Protein AF-A0ABD0QSK8-F1 (afdb_monomer_lite)

Structure (mmCIF, N/CA/C/O backbone):
data_AF-A0ABD0QSK8-F1
#
_entry.id   AF-A0ABD0QSK8-F1
#
loop_
_atom_site.group_PDB
_atom_site.id
_atom_site.type_symbol
_atom_site.label_atom_id
_atom_site.label_alt_id
_atom_site.label_comp_id
_atom_site.label_asym_id
_atom_site.label_entity_id
_atom_site.label_seq_id
_atom_site.pdbx_PDB_ins_code
_atom_site.Cartn_x
_atom_site.Cartn_y
_atom_site.Cartn_z
_atom_site.occupancy
_atom_site.B_iso_or_equiv
_atom_site.auth_seq_id
_atom_site.auth_comp_id
_atom_site.auth_asym_id
_atom_site.auth_atom_id
_atom_site.pdbx_PDB_model_num
ATOM 1 N N . THR A 1 1 ? 36.472 8.808 25.400 1.00 52.38 1 THR A N 1
ATOM 2 C CA . THR A 1 1 ? 36.033 7.713 24.511 1.00 52.38 1 THR A CA 1
ATOM 3 C C . THR A 1 1 ? 34.598 7.371 24.855 1.00 52.38 1 THR A C 1
ATOM 5 O O . THR A 1 1 ? 34.298 7.297 26.043 1.00 52.38 1 THR A O 1
ATOM 8 N N . PRO A 1 2 ? 33.684 7.269 23.878 1.00 62.75 2 PRO A N 1
ATOM 9 C CA . PRO A 1 2 ? 32.299 6.914 24.167 1.00 62.75 2 PRO A CA 1
ATOM 10 C C . PRO A 1 2 ? 32.248 5.482 24.709 1.00 62.75 2 PRO A C 1
ATOM 12 O O . PRO A 1 2 ? 32.947 4.598 24.215 1.00 62.75 2 PRO A O 1
ATOM 15 N N . LYS A 1 3 ? 31.471 5.279 25.774 1.00 71.50 3 LYS A N 1
ATOM 16 C CA . LYS A 1 3 ? 31.311 3.978 26.425 1.00 71.50 3 LYS A CA 1
ATOM 17 C C . LYS A 1 3 ? 30.288 3.162 25.619 1.00 71.50 3 LYS A C 1
ATOM 19 O O . LYS A 1 3 ? 29.237 3.724 25.305 1.00 71.50 3 LYS A O 1
ATOM 24 N N . PRO A 1 4 ? 30.579 1.901 25.253 1.00 72.69 4 PRO A N 1
ATOM 25 C CA . PRO A 1 4 ? 29.616 1.080 24.533 1.00 72.69 4 PRO A CA 1
ATOM 26 C C . PRO A 1 4 ? 28.378 0.839 25.413 1.00 72.69 4 PRO A C 1
ATOM 28 O O . PRO A 1 4 ? 28.508 0.800 26.644 1.00 72.69 4 PRO A O 1
ATOM 31 N N . PRO A 1 5 ? 27.184 0.733 24.808 1.00 71.56 5 PRO A N 1
ATOM 32 C CA . PRO A 1 5 ? 25.978 0.371 25.538 1.00 71.56 5 PRO A CA 1
ATOM 33 C C . PRO A 1 5 ? 26.169 -0.988 26.227 1.00 71.56 5 PRO A C 1
ATOM 35 O O . PRO A 1 5 ? 26.850 -1.870 25.711 1.00 71.56 5 PRO A O 1
ATOM 38 N N . THR A 1 6 ? 25.631 -1.110 27.439 1.00 72.62 6 THR A N 1
ATOM 39 C CA . THR A 1 6 ? 25.723 -2.315 28.269 1.00 72.62 6 THR A CA 1
ATOM 40 C C . THR A 1 6 ? 24.991 -3.476 27.593 1.00 72.62 6 THR A C 1
ATOM 42 O O . THR A 1 6 ? 23.865 -3.301 27.147 1.00 72.62 6 THR A O 1
ATOM 45 N N . GLU A 1 7 ? 25.638 -4.644 27.553 1.00 65.88 7 GLU A N 1
ATOM 46 C CA . GLU A 1 7 ? 25.259 -5.865 26.815 1.00 65.88 7 GLU A CA 1
ATOM 47 C C . GLU A 1 7 ? 23.855 -6.439 27.126 1.00 65.88 7 GLU A C 1
ATOM 49 O O . GLU A 1 7 ? 23.401 -7.335 26.422 1.00 65.88 7 GLU A O 1
ATOM 54 N N . ASP A 1 8 ? 23.127 -5.921 28.120 1.00 64.12 8 ASP A N 1
ATOM 55 C CA . ASP A 1 8 ? 21.748 -6.333 28.419 1.00 64.12 8 ASP A CA 1
ATOM 56 C C . ASP A 1 8 ? 20.742 -5.585 27.535 1.00 64.12 8 ASP A C 1
ATOM 58 O O . ASP A 1 8 ? 19.947 -4.744 27.970 1.00 64.12 8 ASP A O 1
ATOM 62 N N . HIS A 1 9 ? 20.769 -5.905 26.244 1.00 62.75 9 HIS A N 1
ATOM 63 C CA . HIS A 1 9 ? 19.672 -5.573 25.351 1.00 62.75 9 HIS A CA 1
ATOM 64 C C . HIS A 1 9 ? 18.501 -6.500 25.688 1.00 62.75 9 HIS A C 1
ATOM 66 O O . HIS A 1 9 ? 18.527 -7.684 25.360 1.00 62.75 9 HIS A O 1
ATOM 72 N N . PHE A 1 10 ? 17.457 -5.973 26.334 1.00 63.22 10 PHE A N 1
ATOM 73 C CA . PHE A 1 10 ? 16.183 -6.681 26.461 1.00 63.22 10 PHE A CA 1
ATOM 74 C C . PHE A 1 10 ? 15.566 -6.803 25.061 1.00 63.22 10 PHE A C 1
ATOM 76 O O . PHE A 1 10 ? 14.818 -5.937 24.605 1.00 63.22 10 PHE A O 1
ATOM 83 N N . VAL A 1 11 ? 15.953 -7.851 24.336 1.00 63.75 11 VAL A N 1
ATOM 84 C CA . VAL A 1 11 ? 15.354 -8.214 23.057 1.00 63.75 11 VAL A CA 1
ATOM 85 C C . VAL A 1 11 ? 14.006 -8.831 23.394 1.00 63.75 11 VAL A C 1
ATOM 87 O O . VAL A 1 11 ? 13.924 -9.999 23.766 1.00 63.75 11 VAL A O 1
ATOM 90 N N . MET A 1 12 ? 12.945 -8.025 23.321 1.00 67.56 12 MET A N 1
ATOM 91 C CA . MET A 1 12 ? 11.592 -8.564 23.320 1.00 67.56 12 MET A CA 1
ATOM 92 C C . MET A 1 12 ? 11.510 -9.533 22.133 1.00 67.56 12 MET A C 1
ATOM 94 O O . MET A 1 12 ? 11.806 -9.109 21.011 1.00 67.56 12 MET A O 1
ATOM 98 N N . PRO A 1 13 ? 11.211 -10.824 22.361 1.00 63.00 13 PRO A N 1
ATOM 99 C CA . PRO A 1 13 ? 11.082 -11.764 21.265 1.00 63.00 13 PRO A CA 1
ATOM 100 C C . PRO A 1 13 ? 9.968 -11.249 20.360 1.00 63.00 13 PRO A C 1
ATOM 102 O O . PRO A 1 13 ? 8.871 -10.946 20.831 1.00 63.00 13 PRO A O 1
ATOM 105 N N . ASP A 1 14 ? 10.287 -11.077 19.081 1.00 63.06 14 ASP A N 1
ATOM 106 C CA . ASP A 1 14 ? 9.284 -10.761 18.074 1.00 63.06 14 ASP A CA 1
ATOM 107 C C . ASP A 1 14 ? 8.225 -11.877 18.122 1.00 63.06 14 ASP A C 1
ATOM 109 O O . ASP A 1 14 ? 8.575 -13.058 18.137 1.00 63.06 14 ASP A O 1
ATOM 113 N N . GLU A 1 15 ? 6.938 -11.530 18.213 1.00 64.31 15 GLU A N 1
ATOM 114 C CA . GLU A 1 15 ? 5.842 -12.515 18.320 1.00 64.31 15 GLU A CA 1
ATOM 115 C C . GLU A 1 15 ? 5.687 -13.351 17.036 1.00 64.31 15 GLU A C 1
ATOM 117 O O . GLU A 1 15 ? 4.925 -14.320 16.989 1.00 64.31 15 GLU A O 1
ATOM 122 N N . PHE A 1 16 ? 6.414 -12.980 15.984 1.00 62.25 16 PHE A N 1
ATOM 123 C CA . PHE A 1 16 ? 6.455 -13.671 14.712 1.00 62.25 16 PHE A CA 1
ATOM 124 C C . PHE A 1 16 ? 7.695 -14.566 14.648 1.00 62.25 16 PHE A C 1
ATOM 126 O O . PHE A 1 16 ? 8.829 -14.089 14.686 1.00 62.25 16 PHE A O 1
ATOM 133 N N . GLU A 1 17 ? 7.469 -15.876 14.508 1.00 64.12 17 GLU A N 1
ATOM 134 C CA . GLU A 1 17 ? 8.504 -16.859 14.170 1.00 64.12 17 GLU A CA 1
ATOM 135 C C . GLU A 1 17 ? 9.400 -16.300 13.057 1.00 64.12 17 GLU A C 1
ATOM 137 O O . GLU A 1 17 ? 8.908 -15.927 11.985 1.00 64.12 17 GLU A O 1
ATOM 142 N N . GLN A 1 18 ? 10.716 -16.247 13.299 1.00 61.06 18 GLN A N 1
ATOM 143 C CA . GLN A 1 18 ? 11.703 -15.890 12.283 1.00 61.06 18 GLN A CA 1
ATOM 144 C C . GLN A 1 18 ? 11.737 -17.001 11.231 1.00 61.06 18 GLN A C 1
ATOM 146 O O . GLN A 1 18 ? 12.623 -17.856 11.219 1.00 61.06 18 GLN A O 1
ATOM 151 N N . GLN A 1 19 ? 10.753 -17.001 10.329 1.00 63.19 19 GLN A N 1
ATOM 152 C CA . GLN A 1 19 ? 10.779 -17.834 9.141 1.00 63.19 19 GLN A CA 1
ATOM 153 C C . GLN A 1 19 ? 12.107 -17.563 8.446 1.00 63.19 19 GLN A C 1
ATOM 155 O O . GLN A 1 19 ? 12.434 -16.410 8.153 1.00 63.19 19 GLN A O 1
ATOM 160 N N . SER A 1 20 ? 12.894 -18.621 8.234 1.00 62.38 20 SER A N 1
ATOM 161 C CA . SER A 1 20 ? 14.194 -18.545 7.577 1.00 62.38 20 SER A CA 1
ATOM 162 C C . SER A 1 20 ? 14.028 -17.788 6.264 1.00 62.38 20 SER A C 1
ATOM 164 O O . SER A 1 20 ? 13.509 -18.326 5.283 1.00 62.38 20 SER A O 1
ATOM 166 N N . ARG A 1 21 ? 14.411 -16.509 6.256 1.00 64.31 21 ARG A N 1
ATOM 167 C CA . ARG A 1 21 ? 14.281 -15.669 5.074 1.00 64.31 21 ARG A CA 1
ATOM 168 C C . ARG A 1 21 ? 15.178 -16.281 4.012 1.00 64.31 21 ARG A C 1
ATOM 170 O O . ARG A 1 21 ? 16.399 -16.275 4.164 1.00 64.31 21 ARG A O 1
ATOM 177 N N . VAL A 1 22 ? 14.580 -16.814 2.947 1.00 66.88 22 VAL A N 1
ATOM 178 C CA . VAL A 1 22 ? 15.336 -17.265 1.777 1.00 66.88 22 VAL A CA 1
ATOM 179 C C . VAL A 1 22 ? 16.225 -16.097 1.354 1.00 66.88 22 VAL A C 1
ATOM 181 O O . VAL A 1 22 ? 15.737 -14.981 1.140 1.00 66.88 22 VAL A O 1
ATOM 184 N N . LYS A 1 23 ? 17.545 -16.327 1.328 1.00 65.88 23 LYS A N 1
ATOM 185 C CA . LYS A 1 23 ? 18.515 -15.338 0.851 1.00 65.88 23 LYS A CA 1
ATOM 186 C C . LYS A 1 23 ? 18.043 -14.892 -0.529 1.00 65.88 23 LYS A C 1
ATOM 188 O O . LYS A 1 23 ? 17.856 -15.735 -1.402 1.00 65.88 23 LYS A O 1
ATOM 193 N N . ARG A 1 24 ? 17.794 -13.590 -0.700 1.00 64.12 24 ARG A N 1
ATOM 194 C CA . ARG A 1 24 ? 17.414 -13.036 -2.004 1.00 64.12 24 ARG A CA 1
ATOM 195 C C . ARG A 1 24 ? 18.519 -13.422 -2.985 1.00 64.12 24 ARG A C 1
ATOM 197 O O . ARG A 1 24 ? 1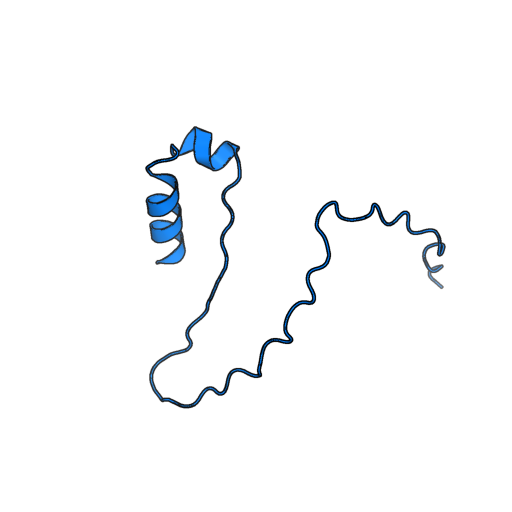9.675 -13.086 -2.739 1.00 64.12 24 ARG A O 1
ATOM 204 N N . SER A 1 25 ? 18.180 -14.169 -4.031 1.00 58.97 25 SER A N 1
ATOM 205 C CA . SER A 1 25 ? 19.094 -14.399 -5.146 1.00 58.97 25 SER A CA 1
ATOM 206 C C . SER A 1 25 ? 19.539 -13.044 -5.690 1.00 58.97 25 SER A C 1
ATOM 208 O O . SER A 1 25 ? 18.721 -12.121 -5.765 1.00 58.97 25 SER A O 1
ATOM 210 N N . GLU A 1 26 ? 20.820 -12.912 -6.042 1.00 58.16 26 GLU A N 1
ATOM 211 C CA . GLU A 1 26 ? 21.292 -11.747 -6.789 1.00 58.16 26 GLU A CA 1
ATOM 212 C C . GLU A 1 26 ? 20.387 -11.563 -8.008 1.00 58.16 26 GLU A C 1
ATOM 214 O O . GLU A 1 26 ? 20.107 -12.515 -8.740 1.00 58.16 26 GLU A O 1
ATOM 219 N N . ILE A 1 27 ? 19.859 -10.351 -8.173 1.00 60.81 27 ILE A N 1
ATOM 220 C CA . ILE A 1 27 ? 19.004 -10.011 -9.305 1.00 60.81 27 ILE A CA 1
ATOM 221 C C . ILE A 1 27 ? 19.889 -10.128 -10.543 1.00 60.81 27 ILE A C 1
ATOM 223 O O . ILE A 1 27 ? 20.712 -9.253 -10.804 1.00 60.81 27 ILE A O 1
ATOM 227 N N . THR A 1 28 ? 19.747 -11.214 -11.303 1.00 58.69 28 THR A N 1
ATOM 228 C CA . THR A 1 28 ? 20.366 -11.333 -12.621 1.00 58.69 28 THR A CA 1
ATOM 229 C C . THR A 1 28 ? 19.623 -10.375 -13.548 1.00 58.69 28 THR A C 1
ATOM 231 O O . THR A 1 28 ? 18.635 -10.742 -14.189 1.00 58.69 28 THR A O 1
ATOM 234 N N . SER A 1 29 ? 20.042 -9.110 -13.564 1.00 60.56 29 SER A N 1
ATOM 235 C CA . SER A 1 29 ? 19.554 -8.092 -14.489 1.00 60.56 29 SER A CA 1
ATOM 236 C C . SER A 1 29 ? 20.042 -8.438 -15.893 1.00 60.56 29 SER A C 1
ATOM 238 O O . SER A 1 29 ? 21.074 -7.988 -16.380 1.00 60.56 29 SER A O 1
ATOM 240 N N . SER A 1 30 ? 19.318 -9.326 -16.558 1.00 59.66 30 SER A N 1
ATOM 241 C CA . SER A 1 30 ? 19.598 -9.695 -17.940 1.00 59.66 30 SER A CA 1
ATOM 242 C C . SER A 1 30 ? 18.292 -9.744 -18.700 1.00 59.66 30 SER A C 1
ATOM 244 O O . SER A 1 30 ? 17.728 -10.812 -18.921 1.00 59.66 30 SER A O 1
ATOM 246 N N . LYS A 1 31 ? 17.805 -8.550 -19.045 1.00 54.31 31 LYS A N 1
ATOM 247 C CA . LYS A 1 31 ? 17.137 -8.231 -20.311 1.00 54.31 31 LYS A CA 1
ATOM 248 C C . LYS A 1 31 ? 16.892 -6.725 -20.359 1.00 54.31 31 LYS A C 1
ATOM 250 O O . LYS A 1 31 ? 16.319 -6.145 -19.443 1.00 54.31 31 LYS A O 1
ATOM 255 N N . GLU A 1 32 ? 17.417 -6.110 -21.407 1.00 60.84 32 GLU A N 1
ATOM 256 C CA . GLU A 1 32 ? 17.260 -4.702 -21.757 1.00 60.84 32 GLU A CA 1
ATOM 257 C C . GLU A 1 32 ? 15.770 -4.314 -21.688 1.00 60.84 32 GLU A C 1
ATOM 259 O O . GLU A 1 32 ? 14.948 -4.944 -22.351 1.00 60.84 32 GLU A O 1
ATOM 264 N N . GLY A 1 33 ? 15.401 -3.320 -20.865 1.00 61.81 33 GLY A N 1
ATOM 265 C CA . GLY A 1 33 ? 14.031 -2.782 -20.885 1.00 61.81 33 GLY A CA 1
ATOM 266 C C . GLY A 1 33 ? 13.468 -2.145 -19.609 1.00 61.81 33 GLY A C 1
ATOM 267 O O . GLY A 1 33 ? 12.503 -1.398 -19.722 1.00 61.81 33 GLY A O 1
ATOM 268 N N . GLY A 1 34 ? 14.035 -2.367 -18.416 1.00 65.38 34 GLY A N 1
ATOM 269 C CA . GLY A 1 34 ? 13.570 -1.681 -17.198 1.00 65.38 34 GLY A CA 1
ATOM 270 C C . GLY A 1 34 ? 13.996 -2.348 -15.889 1.00 65.38 34 GLY A C 1
ATOM 271 O O . GLY A 1 34 ? 14.146 -3.565 -15.817 1.00 65.38 34 GLY A O 1
ATOM 272 N N . LEU A 1 35 ? 14.207 -1.537 -14.848 1.00 77.50 35 LEU A N 1
ATOM 273 C CA . LEU A 1 35 ? 14.402 -2.001 -13.472 1.00 77.50 35 LEU A CA 1
ATOM 274 C C . LEU A 1 35 ? 13.028 -2.224 -12.831 1.00 77.50 35 LEU A C 1
ATOM 276 O O . LEU A 1 35 ? 12.321 -1.264 -12.538 1.00 77.50 35 LEU A O 1
ATOM 280 N N . ASN A 1 36 ? 12.665 -3.485 -12.600 1.00 80.19 36 ASN A N 1
ATOM 281 C CA . ASN A 1 36 ? 11.445 -3.836 -11.876 1.00 80.19 36 ASN A CA 1
ATOM 282 C C . ASN A 1 36 ? 11.731 -3.863 -10.372 1.00 80.19 36 ASN A C 1
ATOM 284 O O . ASN A 1 36 ? 12.686 -4.504 -9.930 1.00 80.19 36 ASN A O 1
ATOM 288 N N . VAL A 1 37 ? 10.895 -3.186 -9.584 1.00 85.75 37 VAL A N 1
ATOM 289 C CA . VAL A 1 37 ? 10.991 -3.172 -8.120 1.00 85.75 37 VAL A CA 1
ATOM 290 C C . VAL A 1 37 ? 9.765 -3.862 -7.534 1.00 85.75 37 VAL A C 1
ATOM 292 O O . VAL A 1 37 ? 8.641 -3.398 -7.700 1.00 85.75 37 VAL A O 1
ATOM 295 N N . GLU A 1 38 ? 9.991 -4.961 -6.819 1.00 85.81 38 GLU A N 1
ATOM 296 C CA . GLU A 1 38 ? 8.953 -5.665 -6.066 1.00 85.81 38 GLU A CA 1
ATOM 297 C C . GLU A 1 38 ? 8.931 -5.170 -4.616 1.00 85.81 38 GLU A C 1
ATOM 299 O O . GLU A 1 38 ? 9.919 -5.293 -3.883 1.00 85.81 38 GLU A O 1
ATOM 304 N N . THR A 1 39 ? 7.789 -4.626 -4.190 1.00 86.88 39 THR A N 1
A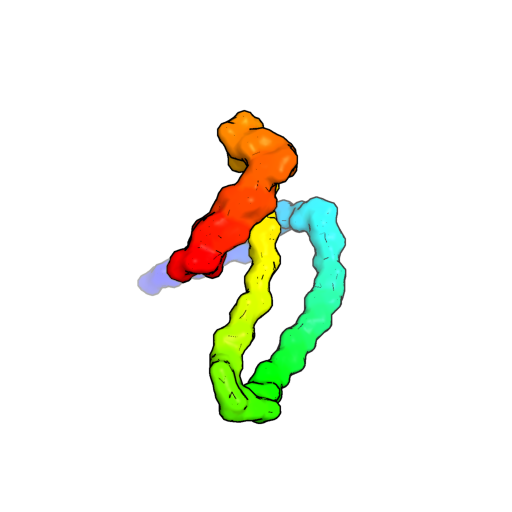TOM 305 C CA . THR A 1 39 ? 7.608 -4.043 -2.854 1.00 86.88 39 THR A CA 1
ATOM 306 C C . THR A 1 39 ? 6.381 -4.644 -2.172 1.00 86.88 39 THR A C 1
ATOM 308 O O . THR A 1 39 ? 5.304 -4.699 -2.760 1.00 86.88 39 THR A O 1
ATOM 311 N N . LEU A 1 40 ? 6.531 -5.061 -0.911 1.00 93.19 40 LEU A N 1
ATOM 312 C CA . LEU A 1 40 ? 5.418 -5.444 -0.040 1.00 93.19 40 LEU A CA 1
ATOM 313 C C . LEU A 1 40 ? 4.914 -4.202 0.703 1.00 93.19 40 LEU A C 1
ATOM 315 O O . LEU A 1 40 ? 5.687 -3.553 1.406 1.00 93.19 40 LEU A O 1
ATOM 319 N N . VAL A 1 41 ? 3.627 -3.891 0.569 1.00 93.25 41 VAL A N 1
ATOM 320 C CA . VAL A 1 41 ? 2.979 -2.760 1.248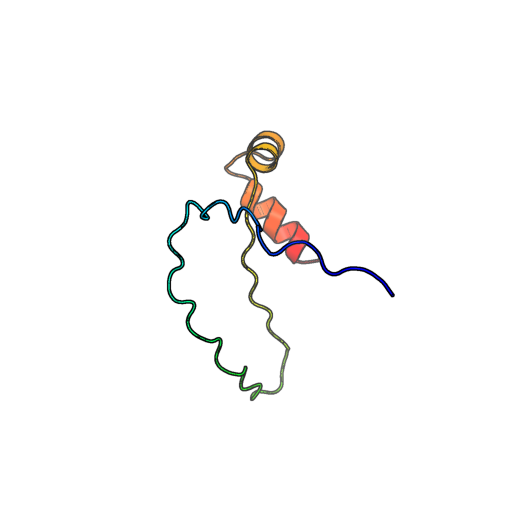 1.00 93.25 41 VAL A CA 1
ATOM 321 C C . VAL A 1 41 ? 2.017 -3.293 2.306 1.00 93.25 41 VAL A C 1
ATOM 323 O O . VAL A 1 41 ? 1.248 -4.215 2.038 1.00 93.25 41 VAL A O 1
ATOM 326 N N . VAL A 1 42 ? 2.048 -2.706 3.504 1.00 94.62 42 VAL A N 1
ATOM 327 C CA . VAL A 1 42 ? 1.162 -3.065 4.620 1.00 94.62 42 VAL A CA 1
ATOM 328 C C . VAL A 1 42 ? 0.292 -1.863 4.965 1.00 94.62 42 VAL A C 1
ATOM 330 O O . VAL A 1 42 ? 0.806 -0.774 5.211 1.00 94.62 42 VAL A O 1
ATOM 333 N N . ALA A 1 43 ? -1.024 -2.064 4.993 1.00 94.62 43 ALA A N 1
ATOM 334 C CA . ALA A 1 43 ? -1.979 -1.044 5.405 1.00 94.62 43 ALA A CA 1
ATOM 335 C C . ALA A 1 43 ? -2.295 -1.191 6.899 1.00 94.62 43 ALA A C 1
ATOM 337 O O . ALA A 1 43 ? -2.705 -2.263 7.354 1.00 94.62 43 ALA A O 1
ATOM 338 N N . ASP A 1 44 ? -2.109 -0.116 7.663 1.00 95.19 44 ASP A N 1
ATOM 339 C CA . ASP A 1 44 ? -2.475 -0.089 9.076 1.00 95.19 44 ASP A CA 1
ATOM 340 C C . ASP A 1 44 ? -3.997 0.062 9.262 1.00 95.19 44 ASP A C 1
ATOM 342 O O . ASP A 1 44 ? -4.753 0.358 8.332 1.00 95.19 44 ASP A O 1
ATOM 346 N N . ARG A 1 45 ? -4.482 -0.137 10.493 1.00 96.38 45 ARG A N 1
ATOM 347 C CA . ARG A 1 45 ? -5.926 -0.050 10.784 1.00 96.38 45 ARG A CA 1
ATOM 348 C C . ARG A 1 45 ? -6.501 1.332 10.472 1.00 96.38 45 ARG A C 1
ATOM 350 O O . ARG A 1 45 ? -7.607 1.419 9.950 1.00 96.38 45 ARG A O 1
ATOM 357 N N . LYS A 1 46 ? -5.739 2.400 10.728 1.00 96.62 46 LYS A N 1
ATOM 358 C CA . LYS A 1 46 ? -6.183 3.780 10.485 1.00 96.62 46 LYS A CA 1
ATOM 359 C C . LYS A 1 46 ? -6.382 4.053 8.998 1.00 96.62 46 LYS A C 1
ATOM 361 O O . LYS A 1 46 ? -7.294 4.788 8.626 1.00 96.62 46 LYS A O 1
ATOM 366 N N . MET A 1 47 ? -5.557 3.461 8.144 1.00 94.69 47 MET A N 1
ATOM 367 C CA . MET A 1 47 ? -5.698 3.548 6.699 1.00 94.69 47 MET A CA 1
ATOM 368 C C . MET A 1 47 ? -6.967 2.833 6.218 1.00 94.69 47 MET A C 1
ATOM 370 O O . MET A 1 47 ? -7.701 3.390 5.402 1.00 94.69 47 MET A O 1
ATOM 374 N N . LEU A 1 48 ? -7.282 1.660 6.778 1.00 95.56 48 LEU A N 1
ATOM 375 C CA . LEU A 1 48 ? -8.539 0.956 6.497 1.00 95.56 48 LEU A CA 1
ATOM 376 C C . LEU A 1 48 ? -9.766 1.746 6.972 1.00 95.56 48 LEU A C 1
ATOM 378 O O . LEU A 1 48 ? -10.778 1.763 6.280 1.00 95.56 48 LEU A O 1
ATOM 382 N N . GLU A 1 49 ? -9.691 2.399 8.131 1.00 96.75 49 GLU A N 1
ATOM 383 C CA . GLU A 1 49 ? -10.780 3.228 8.666 1.00 96.75 49 GLU A CA 1
ATOM 384 C C . GLU A 1 49 ? -11.024 4.483 7.818 1.00 96.75 49 GLU A C 1
ATOM 386 O O . GLU A 1 49 ? -12.172 4.841 7.565 1.00 96.75 49 GLU A O 1
ATOM 391 N N . LYS A 1 50 ? -9.957 5.141 7.348 1.00 95.62 50 LYS A N 1
ATOM 392 C CA . LYS A 1 50 ? -10.060 6.374 6.552 1.00 95.62 50 LYS A CA 1
ATOM 393 C C . LYS A 1 50 ? -10.486 6.135 5.110 1.00 95.62 50 LYS A C 1
ATOM 395 O O . LYS A 1 50 ? -11.257 6.922 4.571 1.00 95.62 50 LYS A O 1
ATOM 400 N N . HIS A 1 51 ? -9.948 5.097 4.477 1.00 94.31 51 HIS A N 1
ATOM 401 C CA . HIS A 1 51 ? -10.163 4.843 3.051 1.00 94.31 51 HIS A CA 1
ATOM 402 C C . HIS A 1 51 ? -11.206 3.750 2.793 1.00 94.31 51 HIS A C 1
ATOM 404 O O . HIS A 1 51 ? -11.710 3.632 1.678 1.00 94.31 51 HIS A O 1
ATOM 410 N N . GLY A 1 52 ? -11.588 2.987 3.817 1.00 94.44 52 GLY A N 1
ATOM 411 C CA . GLY A 1 52 ? -12.459 1.825 3.685 1.00 94.44 52 GLY A CA 1
ATOM 412 C C . GLY A 1 52 ? -11.696 0.591 3.202 1.00 94.44 52 GLY A C 1
ATOM 413 O O . GLY A 1 52 ? -10.730 0.684 2.443 1.00 94.44 52 GLY A O 1
ATOM 414 N N . ARG A 1 53 ? -12.154 -0.593 3.626 1.00 93.25 53 ARG A N 1
ATOM 415 C CA . ARG A 1 53 ? -11.554 -1.884 3.238 1.00 93.25 53 ARG A CA 1
ATOM 416 C C . ARG A 1 53 ? -11.571 -2.112 1.728 1.00 93.25 53 ARG A C 1
ATOM 418 O O . ARG A 1 53 ? -10.601 -2.636 1.197 1.00 93.25 53 ARG A O 1
ATOM 425 N N . ASP A 1 54 ? -12.631 -1.670 1.059 1.00 94.50 54 ASP A N 1
ATOM 426 C CA . ASP A 1 54 ? -12.819 -1.918 -0.372 1.00 94.50 54 ASP A CA 1
ATOM 427 C C . ASP A 1 54 ? -11.972 -0.983 -1.254 1.00 94.50 54 ASP A C 1
ATOM 429 O O . ASP A 1 54 ? -11.616 -1.355 -2.367 1.00 94.50 54 ASP A O 1
ATOM 433 N N . ASN A 1 55 ? -11.589 0.205 -0.755 1.00 95.25 55 ASN A N 1
ATOM 434 C CA . ASN A 1 55 ? -10.850 1.202 -1.549 1.00 95.25 55 ASN A CA 1
ATOM 435 C C . ASN A 1 55 ? -9.376 1.356 -1.150 1.00 95.25 55 ASN A C 1
ATOM 437 O O . ASN A 1 55 ? -8.633 2.083 -1.814 1.00 95.25 55 ASN A O 1
ATOM 441 N N . VAL A 1 56 ? -8.930 0.697 -0.075 1.00 96.31 56 VAL A N 1
ATOM 442 C CA . VAL A 1 56 ? -7.548 0.812 0.412 1.00 96.31 56 VAL A CA 1
ATOM 443 C C . VAL A 1 56 ? -6.532 0.368 -0.644 1.00 96.31 56 VAL A C 1
ATOM 445 O O . VAL A 1 56 ? -5.486 0.992 -0.800 1.00 96.31 56 VAL A O 1
ATOM 448 N N . THR A 1 57 ? -6.865 -0.659 -1.426 1.0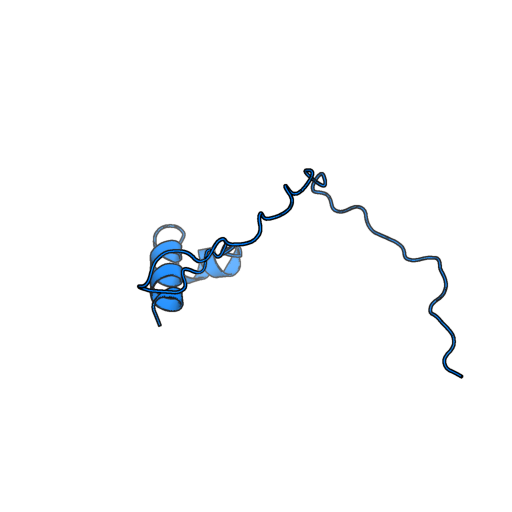0 94.94 57 THR A N 1
ATOM 449 C CA . THR A 1 57 ? -6.030 -1.179 -2.516 1.00 94.94 57 THR A CA 1
ATOM 450 C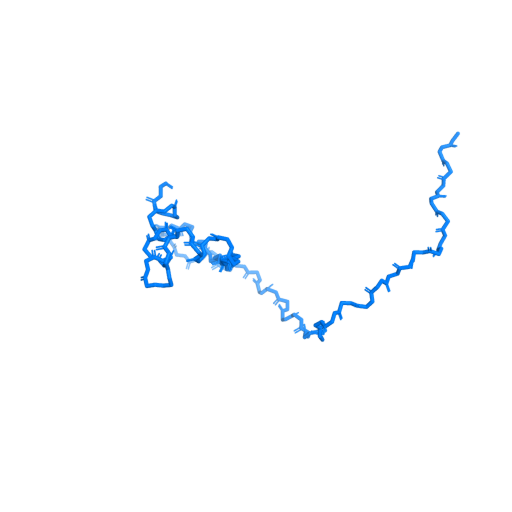 C . THR A 1 57 ? -5.896 -0.171 -3.652 1.00 94.94 57 THR A C 1
ATOM 452 O O . THR A 1 57 ? -4.784 0.089 -4.103 1.00 94.94 57 THR A O 1
ATOM 455 N N . THR A 1 58 ? -6.997 0.464 -4.065 1.00 96.12 58 THR A N 1
ATOM 456 C CA . THR A 1 58 ? -6.999 1.531 -5.076 1.00 96.12 58 THR A CA 1
ATOM 457 C C . THR A 1 58 ? -6.146 2.712 -4.635 1.00 96.12 58 THR A C 1
ATOM 459 O O . THR A 1 58 ? -5.378 3.248 -5.434 1.00 96.12 58 THR A O 1
ATOM 462 N N . TYR A 1 59 ? -6.228 3.094 -3.358 1.00 95.38 59 TYR A N 1
ATOM 463 C CA . TYR A 1 59 ? -5.392 4.157 -2.806 1.00 95.38 59 TYR A CA 1
ATOM 464 C C . TYR A 1 59 ? -3.901 3.795 -2.865 1.00 95.38 59 TYR A C 1
ATOM 466 O O . TYR A 1 59 ? -3.107 4.587 -3.369 1.00 95.38 59 TYR A O 1
ATOM 474 N N . VAL A 1 60 ? -3.525 2.582 -2.435 1.00 95.44 60 VAL A N 1
ATOM 475 C CA . VAL A 1 60 ? -2.135 2.095 -2.534 1.00 95.44 60 VAL A CA 1
ATOM 476 C C . VAL A 1 60 ? -1.651 2.120 -3.979 1.00 95.44 60 VAL A C 1
ATOM 478 O O 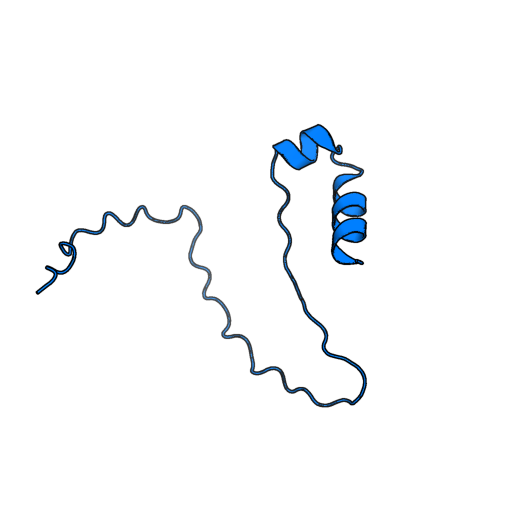. VAL A 1 60 ? -0.598 2.683 -4.255 1.00 95.44 60 VAL A O 1
ATOM 481 N N . LEU A 1 61 ? -2.421 1.553 -4.908 1.00 94.25 61 LEU A N 1
ATOM 482 C CA . LEU A 1 61 ? -2.052 1.503 -6.324 1.00 94.25 61 LEU A CA 1
ATOM 483 C C . LEU A 1 61 ? -1.897 2.902 -6.925 1.00 94.25 61 LEU A C 1
ATOM 485 O O . LEU A 1 61 ? -0.956 3.137 -7.675 1.00 94.25 61 LEU A O 1
ATOM 489 N N . THR A 1 62 ? -2.774 3.837 -6.554 1.00 95.19 62 THR A N 1
ATOM 490 C CA . THR A 1 62 ? -2.682 5.237 -6.988 1.00 95.19 62 THR A CA 1
ATOM 491 C C . THR A 1 62 ? -1.377 5.871 -6.527 1.00 95.19 62 THR A C 1
ATOM 493 O O . THR A 1 62 ? -0.713 6.526 -7.319 1.00 95.19 62 THR A O 1
ATOM 496 N N . VAL A 1 63 ? -0.987 5.656 -5.267 1.00 93.56 63 VAL A N 1
ATOM 497 C CA . VAL A 1 63 ? 0.237 6.245 -4.709 1.00 93.56 63 VAL A CA 1
ATOM 498 C C . VAL A 1 63 ? 1.503 5.611 -5.284 1.00 93.56 63 VAL A C 1
ATOM 500 O O . VAL A 1 63 ? 2.478 6.315 -5.523 1.00 93.56 63 VAL A O 1
ATOM 503 N N . MET A 1 64 ? 1.489 4.298 -5.515 1.00 93.00 64 MET A N 1
ATOM 504 C CA . MET A 1 64 ? 2.639 3.560 -6.052 1.00 93.00 64 MET A CA 1
ATOM 505 C C . MET A 1 64 ? 2.860 3.785 -7.554 1.00 93.00 64 MET A C 1
ATOM 507 O O . MET A 1 64 ? 3.923 3.442 -8.060 1.00 93.00 64 MET A O 1
ATOM 511 N N . ASN A 1 65 ? 1.870 4.331 -8.264 1.00 88.25 65 ASN A N 1
ATOM 512 C CA . ASN A 1 65 ? 1.936 4.635 -9.694 1.00 88.25 65 ASN A CA 1
ATOM 513 C C . ASN A 1 65 ? 2.252 6.122 -9.972 1.00 88.25 65 ASN A C 1
ATOM 515 O O . ASN A 1 65 ? 1.787 6.673 -10.972 1.00 88.25 65 ASN A O 1
ATOM 519 N N . MET A 1 66 ? 2.988 6.778 -9.068 1.00 68.38 66 MET A N 1
ATOM 520 C CA . MET A 1 66 ? 3.443 8.171 -9.193 1.00 68.38 66 MET A CA 1
ATOM 521 C C . MET A 1 66 ? 4.955 8.269 -9.365 1.00 68.38 66 MET A C 1
ATOM 523 O O . MET A 1 66 ? 5.671 7.396 -8.826 1.00 68.38 66 MET A O 1
#

Foldseek 3Di:
DDDDPDPPDPPPPDPDDPDPPDDPDDPPPPDPDDDDDDDDDDDDPVLCVVQNPVCSVVVVVVVVVD

Secondary structure (DSSP, 8-state):
-PPPPPS----PPPSS-----PPPPP----STT-----------HHHHHHH-TTTHHHHHHHHHT-

Radius of gyration: 19.98 Å; chains: 1; bounding box: 49×27×50 Å

pLDDT: mean 77.27, std 15.32, range [52.38, 96.75]

InterPro domains:
  IPR024079 Metallopeptidase, catalytic domain superfamily [G3DSA:3.40.390.10] (25-66)

Sequence (66 aa):
TPKPPTEDHFVMPDEFEQQSRVKRSEITSSKEGGLNVETLVVADRKMLEKHGRDNVTTYVLTVMNM

Organism: Cirrhinus mrigala (NCBI:txid683832)